Protein AF-A0A972IM57-F1 (afdb_monomer_lite)

Secondary structure (DSSP, 8-state):
-PPPHHHHHHHHHHHT--HHHHHHHHHHHTT---HHHHHHHHT--HHHHHHHHHHHHHHHT-SSHHHHHHHHHHHTT--

Foldseek 3Di:
DFDDPVLLVQVCVQLVDDPLLSLQLRVLLVPDAALVVVCVVVVHDSVVSVVSQVVSCVSLVHPGSVRSSVSSCVSSVND

Radius of gyration: 11.35 Å; chains: 1; bounding box: 22×22×30 Å

Sequence (79 aa):
MPLTKKELDALSRLFRLSAREVELIALILDGVSTNAELAQRTGLSVATVKVYVHQLLSKIGAPDKLAGAIVCLKNVGRL

Structure (mmCIF, N/CA/C/O backbone):
data_AF-A0A972IM57-F1
#
_entry.id   AF-A0A972IM57-F1
#
loop_
_atom_site.group_PDB
_atom_site.id
_atom_site.type_symbol
_atom_site.label_atom_id
_atom_site.label_alt_id
_atom_site.label_comp_id
_atom_site.label_asym_id
_atom_site.label_entity_id
_atom_site.label_seq_id
_atom_site.pdbx_PDB_ins_code
_atom_site.Cartn_x
_atom_site.Cartn_y
_atom_site.Cartn_z
_atom_site.occupancy
_atom_site.B_iso_or_equiv
_atom_site.auth_seq_id
_atom_site.auth_comp_id
_atom_site.auth_asym_id
_atom_site.auth_atom_id
_atom_site.pdbx_PDB_model_num
ATOM 1 N N . MET A 1 1 ? 3.757 11.892 -10.851 1.00 67.06 1 MET A N 1
ATOM 2 C CA . MET A 1 1 ? 2.454 11.665 -11.516 1.00 67.06 1 MET A CA 1
ATOM 3 C C . MET A 1 1 ? 1.836 10.417 -10.919 1.00 67.06 1 MET A C 1
ATOM 5 O O . MET A 1 1 ? 2.552 9.418 -10.876 1.00 67.06 1 MET A O 1
ATOM 9 N N . PRO A 1 2 ? 0.560 10.453 -10.506 1.00 83.38 2 PRO A N 1
ATOM 10 C CA . PRO A 1 2 ? -0.123 9.264 -10.014 1.00 83.38 2 PRO A CA 1
ATOM 11 C C . PRO A 1 2 ? -0.169 8.179 -11.095 1.00 83.38 2 PRO A C 1
ATOM 13 O O . PRO A 1 2 ? -0.017 8.448 -12.298 1.00 83.38 2 PRO A O 1
ATOM 16 N N . LEU A 1 3 ? -0.328 6.931 -10.670 1.00 88.69 3 LEU A N 1
ATOM 17 C CA . LEU A 1 3 ? -0.580 5.833 -11.599 1.00 88.69 3 LEU A CA 1
ATOM 18 C C . LEU A 1 3 ? -1.964 5.982 -12.217 1.00 88.69 3 LEU A C 1
ATOM 20 O O . LEU A 1 3 ? -2.925 6.405 -11.576 1.00 88.69 3 LEU A O 1
ATOM 24 N N . THR A 1 4 ? -2.064 5.623 -13.487 1.00 94.56 4 THR A N 1
ATOM 25 C CA . THR A 1 4 ? -3.346 5.518 -14.171 1.00 94.56 4 THR A CA 1
ATOM 26 C C . THR A 1 4 ? -4.140 4.344 -13.602 1.00 94.56 4 THR A C 1
ATOM 28 O O . THR A 1 4 ? -3.580 3.362 -13.108 1.00 94.56 4 THR A O 1
ATOM 31 N N . LYS A 1 5 ? -5.467 4.392 -13.746 1.00 93.88 5 LYS A N 1
ATOM 32 C CA . LYS A 1 5 ? -6.347 3.283 -13.351 1.00 93.88 5 LYS A CA 1
ATOM 33 C C . LYS A 1 5 ? -5.931 1.952 -13.991 1.00 93.88 5 LYS A C 1
ATOM 35 O O . LYS A 1 5 ? -5.907 0.932 -13.319 1.00 93.88 5 LYS A O 1
ATOM 40 N N . LYS A 1 6 ? -5.520 1.978 -15.263 1.00 95.75 6 LYS A N 1
ATOM 41 C CA . LYS A 1 6 ? -5.050 0.790 -15.991 1.00 95.75 6 LYS A CA 1
ATOM 42 C C . LYS A 1 6 ? -3.817 0.153 -15.338 1.00 95.75 6 LYS A C 1
ATOM 44 O O . LYS A 1 6 ? -3.731 -1.071 -15.276 1.00 95.75 6 LYS A O 1
ATOM 49 N N . GLU A 1 7 ? -2.876 0.965 -14.863 1.00 96.38 7 GLU A N 1
ATOM 50 C CA . GLU A 1 7 ? -1.673 0.488 -14.168 1.00 96.38 7 GLU A CA 1
ATOM 51 C C . GLU A 1 7 ? -2.019 -0.087 -12.788 1.00 96.38 7 GLU A C 1
ATOM 53 O O . GLU A 1 7 ? -1.530 -1.158 -12.432 1.00 96.38 7 GLU A O 1
ATOM 58 N N . LEU A 1 8 ? -2.928 0.552 -12.043 1.00 95.94 8 LEU A N 1
ATOM 59 C CA . LEU A 1 8 ? -3.420 0.018 -10.767 1.00 95.94 8 LEU A CA 1
ATOM 60 C C . LEU A 1 8 ? -4.180 -1.308 -10.945 1.00 95.94 8 LEU A C 1
ATOM 62 O O . LEU A 1 8 ? -3.958 -2.245 -10.180 1.00 95.94 8 LEU A O 1
ATOM 66 N N . ASP A 1 9 ? -5.005 -1.435 -11.986 1.00 97.50 9 ASP A N 1
ATOM 67 C CA . ASP A 1 9 ? -5.720 -2.677 -12.315 1.00 97.50 9 ASP A CA 1
ATOM 68 C C . ASP A 1 9 ? -4.757 -3.804 -12.734 1.00 97.50 9 ASP A C 1
ATOM 70 O O . ASP A 1 9 ? -5.025 -4.992 -12.520 1.00 97.50 9 ASP A O 1
ATOM 74 N N . ALA A 1 10 ? -3.626 -3.463 -13.358 1.00 97.44 10 ALA A N 1
ATOM 75 C CA . ALA A 1 10 ? -2.567 -4.423 -13.660 1.00 97.44 10 ALA A CA 1
ATOM 76 C C . ALA A 1 10 ? -1.887 -4.921 -12.376 1.00 97.44 10 ALA A C 1
ATOM 78 O O . ALA A 1 10 ? -1.799 -6.132 -12.177 1.00 97.44 10 ALA A O 1
ATOM 79 N N . LEU A 1 11 ? -1.497 -4.013 -11.474 1.00 97.44 11 LEU A N 1
ATOM 80 C CA . LEU A 1 11 ? -0.910 -4.362 -10.173 1.00 97.44 11 LEU A CA 1
ATOM 81 C C . LEU A 1 11 ? -1.869 -5.191 -9.312 1.00 97.44 11 LEU A C 1
ATOM 83 O O . LEU A 1 11 ? -1.461 -6.192 -8.722 1.00 97.44 11 LEU A O 1
ATOM 87 N N . SER A 1 12 ? -3.152 -4.816 -9.282 1.00 97.81 12 SER A N 1
ATOM 88 C CA . SER A 1 12 ? -4.188 -5.551 -8.555 1.00 97.81 12 SER A CA 1
ATOM 89 C C . SER A 1 12 ? -4.276 -7.003 -9.010 1.00 97.81 12 SER A C 1
ATOM 91 O O . SER A 1 12 ? -4.280 -7.906 -8.174 1.00 97.81 12 SER A O 1
ATOM 93 N N . ARG A 1 13 ? -4.277 -7.251 -10.324 1.00 97.94 13 ARG A N 1
ATOM 94 C CA . ARG A 1 13 ? -4.317 -8.612 -10.876 1.00 97.94 13 ARG A CA 1
ATOM 95 C C . ARG A 1 13 ? -3.015 -9.371 -10.652 1.00 97.94 13 ARG A C 1
ATOM 97 O O . ARG A 1 13 ? -3.067 -10.536 -10.266 1.00 97.94 13 ARG A O 1
ATOM 104 N N . LEU A 1 14 ? -1.874 -8.715 -10.859 1.00 98.00 14 LEU A N 1
ATOM 105 C CA . LEU A 1 14 ? -0.550 -9.319 -10.718 1.00 98.00 14 LEU A CA 1
ATOM 106 C C . LEU A 1 14 ? -0.303 -9.821 -9.289 1.00 98.00 14 LEU A C 1
ATOM 108 O O . LEU A 1 14 ? 0.089 -10.969 -9.100 1.00 98.00 14 LEU A O 1
ATOM 112 N N . PHE A 1 15 ? -0.588 -8.985 -8.289 1.00 98.12 15 PHE A N 1
ATOM 113 C CA . PHE A 1 15 ? -0.329 -9.290 -6.877 1.00 98.12 15 PHE A CA 1
ATOM 114 C C . PHE A 1 15 ? -1.574 -9.752 -6.105 1.00 98.12 15 PHE A C 1
ATOM 116 O O . PHE A 1 15 ? -1.514 -9.940 -4.892 1.00 98.12 15 PHE A O 1
ATOM 123 N N . ARG A 1 16 ? -2.717 -9.943 -6.782 1.00 97.88 16 ARG A N 1
ATOM 124 C CA . ARG A 1 16 ? -4.009 -10.313 -6.166 1.00 97.88 16 ARG A CA 1
ATOM 125 C C . ARG A 1 16 ? -4.401 -9.364 -5.020 1.00 97.88 16 ARG A C 1
ATOM 127 O O . ARG A 1 16 ? -4.756 -9.789 -3.912 1.00 97.88 16 ARG A O 1
ATOM 134 N N . LEU A 1 17 ? -4.300 -8.062 -5.286 1.00 97.88 17 LEU A N 1
ATOM 135 C CA . LEU A 1 17 ? -4.622 -7.010 -4.323 1.00 97.88 17 LEU A CA 1
ATOM 136 C C . LEU A 1 17 ? -6.133 -6.780 -4.260 1.00 97.88 17 LEU A C 1
ATOM 138 O O . LEU A 1 17 ? -6.800 -6.634 -5.285 1.00 97.88 17 LEU A O 1
ATOM 142 N N . SER A 1 18 ? -6.649 -6.692 -3.042 1.00 97.06 18 SER A N 1
ATOM 143 C CA . SER A 1 18 ? -7.993 -6.214 -2.729 1.00 97.06 18 SER A CA 1
ATOM 144 C C . SER A 1 18 ? -8.129 -4.716 -3.007 1.00 97.06 18 SER A C 1
ATOM 146 O O . SER A 1 18 ? -7.139 -3.992 -3.098 1.00 97.06 18 SER A O 1
ATOM 148 N N . ALA A 1 19 ? -9.367 -4.219 -3.056 1.00 96.25 19 ALA A N 1
ATOM 149 C CA . ALA A 1 19 ? -9.635 -2.793 -3.252 1.00 96.25 19 ALA A CA 1
ATOM 150 C C . ALA A 1 19 ? -8.920 -1.897 -2.220 1.00 96.25 19 ALA A C 1
ATOM 152 O O . ALA A 1 19 ? -8.390 -0.850 -2.580 1.00 96.25 19 ALA A O 1
ATOM 153 N N . ARG A 1 20 ? -8.842 -2.332 -0.953 1.00 96.38 20 ARG A N 1
ATOM 154 C CA . ARG A 1 20 ? -8.151 -1.585 0.113 1.00 96.38 20 ARG A CA 1
ATOM 155 C C . ARG A 1 20 ? -6.637 -1.583 -0.052 1.00 96.38 20 ARG A C 1
ATOM 157 O O . ARG A 1 20 ? -5.988 -0.576 0.201 1.00 96.38 20 ARG A O 1
ATOM 164 N N . GLU A 1 21 ? -6.069 -2.691 -0.505 1.00 97.50 21 GLU A N 1
ATOM 165 C CA . GLU A 1 21 ? -4.638 -2.776 -0.798 1.00 97.50 21 GLU A CA 1
ATOM 166 C C . GLU A 1 21 ? -4.263 -1.915 -2.013 1.00 97.50 21 GLU A C 1
ATOM 168 O O . GLU A 1 21 ? -3.227 -1.256 -1.983 1.00 97.50 21 GLU A O 1
ATOM 173 N N . VAL A 1 22 ? -5.125 -1.859 -3.038 1.00 97.69 22 VAL A N 1
ATOM 174 C CA . VAL A 1 22 ? -4.958 -0.972 -4.205 1.00 97.69 22 VAL A CA 1
ATOM 175 C C . VAL A 1 22 ? -5.007 0.503 -3.795 1.00 97.69 22 VAL A C 1
ATOM 177 O O . VAL A 1 22 ? -4.171 1.293 -4.228 1.00 97.69 22 VAL A O 1
ATOM 180 N N . GLU A 1 23 ? -5.952 0.876 -2.933 1.00 97.25 23 GLU A N 1
ATOM 181 C CA . GLU A 1 23 ? -6.055 2.233 -2.387 1.00 97.25 23 GLU A CA 1
ATOM 182 C C . GLU A 1 23 ? -4.777 2.632 -1.627 1.00 97.25 23 GLU A C 1
ATOM 184 O O . GLU A 1 23 ? -4.205 3.695 -1.869 1.00 97.25 23 GLU A O 1
ATOM 189 N N . LEU A 1 24 ? -4.274 1.751 -0.757 1.00 97.44 24 LEU A N 1
ATOM 190 C CA . LEU A 1 24 ? -3.063 2.015 0.021 1.00 97.44 24 LEU A CA 1
ATOM 191 C C . LEU A 1 24 ? -1.803 2.093 -0.844 1.00 97.44 24 LEU A C 1
ATOM 193 O O . LEU A 1 24 ? -0.986 2.987 -0.627 1.00 97.44 24 LEU A O 1
ATOM 197 N N . ILE A 1 25 ? -1.622 1.189 -1.812 1.00 96.94 25 ILE A N 1
ATOM 198 C CA . ILE A 1 25 ? -0.429 1.217 -2.669 1.00 96.94 25 ILE A CA 1
ATOM 199 C C . ILE A 1 25 ? -0.425 2.437 -3.593 1.00 96.94 25 ILE A 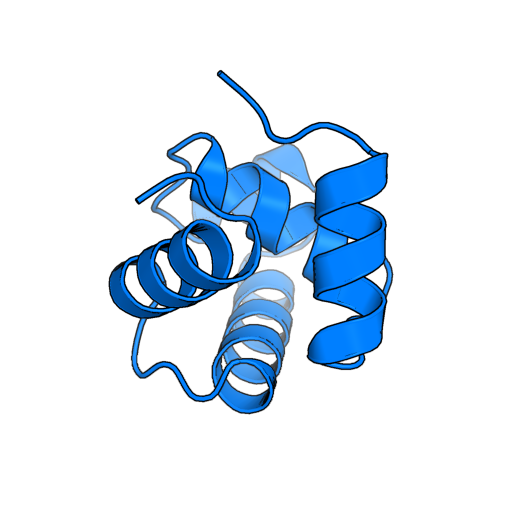C 1
ATOM 201 O O . ILE A 1 25 ? 0.641 3.001 -3.826 1.00 96.94 25 ILE A O 1
ATOM 205 N N . ALA A 1 26 ? -1.595 2.895 -4.053 1.00 97.19 26 ALA A N 1
ATOM 206 C CA . ALA A 1 26 ? -1.712 4.137 -4.813 1.00 97.19 26 ALA A CA 1
ATOM 207 C C . ALA A 1 26 ? -1.234 5.339 -3.983 1.00 97.19 26 ALA A C 1
ATOM 209 O O . ALA A 1 26 ? -0.379 6.092 -4.437 1.00 97.19 26 ALA A O 1
ATOM 210 N N . LEU A 1 27 ? -1.690 5.455 -2.730 1.00 97.19 27 LEU A N 1
ATOM 211 C CA . LEU A 1 27 ? -1.236 6.509 -1.817 1.00 97.19 27 LEU A CA 1
ATOM 212 C C . LEU A 1 27 ? 0.268 6.428 -1.520 1.00 97.19 27 LEU A C 1
ATOM 214 O O . LEU A 1 27 ? 0.943 7.455 -1.486 1.00 97.19 27 LEU A O 1
ATOM 218 N N . ILE A 1 28 ? 0.807 5.222 -1.318 1.00 96.19 28 ILE A N 1
ATOM 219 C CA . ILE A 1 28 ? 2.250 5.018 -1.114 1.00 96.19 28 ILE A CA 1
ATOM 220 C C . ILE A 1 28 ? 3.038 5.491 -2.343 1.00 96.19 28 ILE A C 1
ATOM 222 O O . 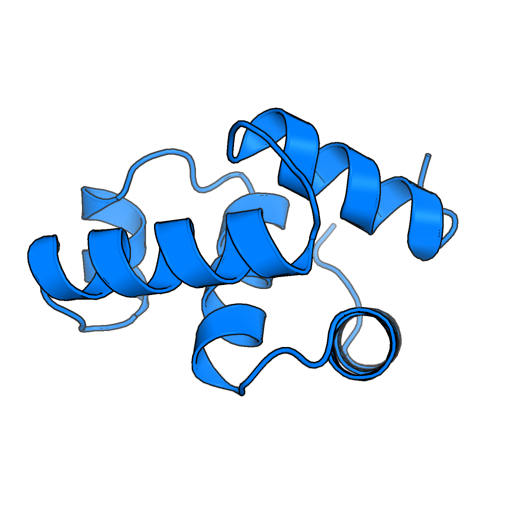ILE A 1 28 ? 4.045 6.182 -2.198 1.00 96.19 28 ILE A O 1
ATOM 226 N N . LEU A 1 29 ? 2.572 5.157 -3.548 1.00 95.38 29 LEU A N 1
ATOM 227 C CA . LEU A 1 29 ? 3.199 5.555 -4.812 1.00 95.38 29 LEU A CA 1
ATOM 228 C C . LEU A 1 29 ? 3.071 7.060 -5.095 1.00 95.38 29 LEU A C 1
ATOM 230 O O . LEU A 1 29 ? 3.931 7.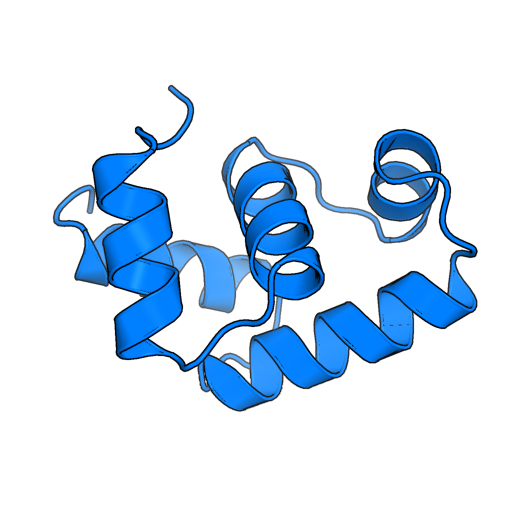625 -5.768 1.00 95.38 29 LEU A O 1
ATOM 234 N N . ASP A 1 30 ? 2.071 7.716 -4.507 1.00 93.69 30 ASP A N 1
ATOM 235 C CA . ASP A 1 30 ? 1.922 9.175 -4.486 1.00 93.69 30 ASP A CA 1
ATOM 236 C C . ASP A 1 30 ? 2.779 9.864 -3.401 1.00 93.69 30 ASP A C 1
ATOM 238 O O . ASP A 1 30 ? 2.717 11.083 -3.239 1.00 93.69 30 ASP A O 1
ATOM 242 N N . GLY A 1 31 ? 3.605 9.109 -2.665 1.00 93.00 31 GLY A N 1
ATOM 243 C CA . GLY A 1 31 ? 4.581 9.628 -1.699 1.00 93.00 31 GLY A CA 1
ATOM 244 C C . GLY A 1 31 ? 4.150 9.559 -0.232 1.00 93.00 31 GLY A C 1
ATOM 245 O O . GLY A 1 31 ? 4.896 9.997 0.650 1.00 93.00 31 GLY A O 1
ATOM 246 N N . VAL A 1 32 ? 2.983 8.985 0.076 1.00 96.06 32 VAL A N 1
ATOM 247 C CA . VAL A 1 32 ? 2.519 8.857 1.465 1.00 96.06 32 VAL A CA 1
ATOM 248 C C . VAL A 1 32 ? 3.348 7.808 2.206 1.00 96.06 32 VAL A C 1
ATOM 250 O O . VAL A 1 32 ? 3.290 6.611 1.928 1.00 96.06 32 VAL A O 1
ATOM 253 N N . SER A 1 33 ? 4.107 8.260 3.204 1.00 91.25 33 SER A N 1
ATOM 254 C CA . SER A 1 33 ? 5.138 7.434 3.849 1.00 91.25 33 SER A CA 1
ATOM 255 C C . SER A 1 33 ? 4.739 6.897 5.230 1.00 91.25 33 SER A C 1
ATOM 257 O O . SER A 1 33 ? 5.269 5.877 5.685 1.00 91.25 33 SER A O 1
ATOM 259 N N . THR A 1 34 ? 3.785 7.527 5.923 1.00 96.94 34 THR A N 1
ATOM 260 C CA . THR A 1 34 ? 3.419 7.158 7.304 1.00 96.94 34 THR A CA 1
ATOM 261 C C . THR A 1 34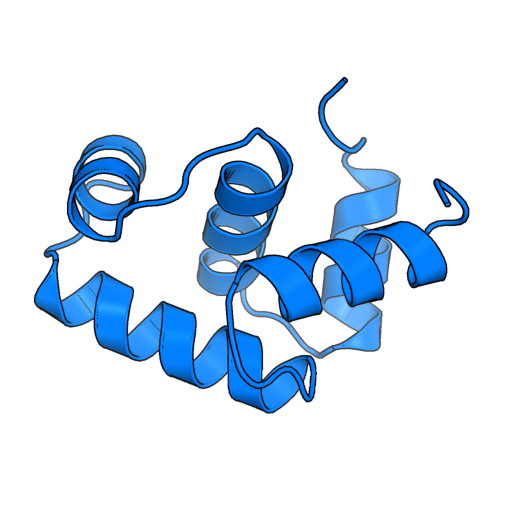 ? 2.068 6.447 7.382 1.00 96.94 34 THR A C 1
ATOM 263 O O . THR A 1 34 ? 1.144 6.738 6.629 1.00 96.94 34 THR A O 1
ATOM 266 N N . ASN A 1 35 ? 1.919 5.518 8.334 1.00 97.44 35 ASN A N 1
ATOM 267 C CA . ASN A 1 35 ? 0.640 4.821 8.530 1.00 97.44 35 ASN A CA 1
ATOM 268 C C . ASN A 1 35 ? -0.442 5.749 9.103 1.00 97.44 35 ASN A C 1
ATOM 270 O O . ASN A 1 35 ? -1.623 5.498 8.893 1.00 97.44 35 ASN A O 1
ATOM 274 N N . ALA A 1 36 ? -0.043 6.809 9.814 1.00 98.06 36 ALA A N 1
ATOM 275 C CA . ALA A 1 36 ? -0.958 7.827 10.320 1.00 98.06 36 ALA A CA 1
ATOM 276 C C . ALA A 1 36 ? -1.570 8.646 9.179 1.00 98.06 36 ALA A C 1
ATOM 278 O O . ALA A 1 36 ? -2.775 8.871 9.162 1.00 98.06 36 ALA A O 1
ATOM 279 N N . GLU A 1 37 ? -0.765 9.034 8.192 1.00 97.88 37 GLU A N 1
ATOM 280 C CA . GLU A 1 37 ? -1.260 9.770 7.031 1.00 97.88 37 GLU A CA 1
ATOM 281 C C . GLU A 1 37 ? -2.108 8.882 6.110 1.00 97.88 37 GLU A C 1
ATOM 283 O O . GLU A 1 37 ? -3.174 9.300 5.665 1.00 97.88 37 GLU A O 1
ATOM 288 N N . LEU A 1 38 ? -1.707 7.622 5.899 1.00 97.81 38 LEU A N 1
ATOM 289 C CA . LEU A 1 38 ? -2.539 6.635 5.200 1.00 97.81 38 LEU A CA 1
ATOM 290 C C . LEU A 1 38 ? -3.896 6.449 5.895 1.00 97.81 38 LEU A C 1
ATOM 292 O O . LEU A 1 38 ? -4.928 6.402 5.230 1.00 97.81 38 LEU A O 1
ATOM 296 N N . ALA A 1 39 ? -3.911 6.381 7.228 1.00 98.19 39 ALA A N 1
ATOM 297 C CA . ALA A 1 39 ? -5.135 6.276 8.018 1.00 98.19 39 ALA A CA 1
ATOM 298 C C . ALA A 1 39 ? -6.043 7.495 7.820 1.00 98.19 39 ALA A C 1
ATOM 300 O O . ALA A 1 39 ? -7.224 7.331 7.524 1.00 98.19 39 ALA A O 1
ATOM 301 N N . GLN A 1 40 ? -5.482 8.707 7.882 1.00 98.00 40 GLN A N 1
ATOM 302 C CA . GLN A 1 40 ? -6.238 9.937 7.631 1.00 98.00 40 GLN A CA 1
ATOM 303 C C . GLN A 1 40 ? -6.844 9.970 6.223 1.00 98.00 40 GLN A C 1
ATOM 305 O O . GLN A 1 40 ? -8.010 10.324 6.074 1.00 98.00 40 GLN A O 1
ATOM 310 N N . ARG A 1 41 ? -6.086 9.566 5.197 1.00 97.12 41 ARG A N 1
ATOM 311 C CA . ARG A 1 41 ? -6.552 9.604 3.801 1.00 97.12 41 ARG A CA 1
ATOM 312 C C . ARG A 1 41 ? -7.571 8.515 3.458 1.00 97.12 41 ARG A C 1
ATOM 314 O O . ARG A 1 41 ? -8.425 8.747 2.614 1.00 97.12 41 ARG A O 1
ATOM 321 N N . THR A 1 42 ? -7.494 7.352 4.104 1.00 96.75 42 THR A N 1
ATOM 322 C CA . THR A 1 42 ? -8.403 6.210 3.856 1.00 96.75 42 THR A CA 1
ATOM 323 C C . THR A 1 42 ? -9.606 6.161 4.805 1.00 96.75 42 THR A C 1
ATOM 325 O O . THR A 1 42 ? -10.508 5.343 4.618 1.00 96.75 42 THR A O 1
ATOM 328 N N . GLY A 1 43 ? -9.620 6.994 5.853 1.00 97.00 43 GLY A N 1
ATOM 329 C CA . GLY A 1 43 ? -10.630 6.961 6.917 1.00 97.00 43 GLY A CA 1
ATOM 330 C C . GLY A 1 43 ? -10.538 5.731 7.832 1.00 97.00 43 GLY A C 1
ATOM 331 O O . GLY A 1 43 ? -11.478 5.433 8.568 1.00 97.00 43 GLY A O 1
ATOM 332 N N . LEU A 1 44 ? -9.431 4.988 7.780 1.00 96.81 44 LEU A N 1
ATOM 333 C CA . LEU A 1 44 ? -9.200 3.794 8.591 1.00 96.81 44 LEU A CA 1
ATOM 334 C C . LEU A 1 44 ? -8.465 4.138 9.887 1.00 96.81 44 LEU A C 1
ATOM 336 O O . LEU A 1 44 ? -7.790 5.156 9.997 1.00 96.81 44 LEU A O 1
ATOM 340 N N . SER A 1 45 ? -8.518 3.237 10.870 1.00 98.38 45 SER A N 1
ATOM 341 C CA . SER A 1 45 ? -7.640 3.353 12.036 1.00 98.38 45 SER A CA 1
ATOM 342 C C . SER A 1 45 ? -6.184 3.045 11.659 1.00 98.38 45 SER A C 1
ATOM 344 O O . SER A 1 45 ? -5.912 2.226 10.777 1.00 98.38 45 SER A O 1
ATOM 346 N N . VAL A 1 46 ? -5.221 3.623 12.385 1.00 98.44 46 VAL A N 1
ATOM 347 C CA . VAL A 1 46 ? -3.787 3.326 12.191 1.00 98.44 46 VAL A CA 1
ATOM 348 C C . VAL A 1 46 ? -3.483 1.836 12.388 1.00 98.44 46 VAL A C 1
ATOM 350 O O . VAL A 1 46 ? -2.644 1.277 11.680 1.00 98.44 46 VAL A O 1
ATOM 353 N N . ALA A 1 47 ? -4.168 1.174 13.326 1.00 98.25 47 ALA A N 1
ATOM 354 C CA . ALA A 1 47 ? -4.030 -0.263 13.552 1.00 98.25 47 ALA A CA 1
ATOM 355 C C . ALA A 1 47 ? -4.509 -1.070 12.335 1.00 98.25 47 ALA A C 1
ATOM 357 O O . ALA A 1 47 ? -3.812 -1.972 11.875 1.00 98.25 47 ALA A O 1
ATOM 358 N N . THR A 1 48 ? -5.648 -0.689 11.756 1.00 97.88 48 THR A N 1
ATOM 359 C CA . THR A 1 48 ? -6.189 -1.308 10.540 1.00 97.88 48 THR A CA 1
ATOM 360 C C . THR A 1 48 ? -5.257 -1.099 9.345 1.00 97.88 48 THR A C 1
ATOM 362 O O . THR A 1 48 ? -4.972 -2.046 8.616 1.00 97.88 48 THR A O 1
ATOM 365 N N . VAL A 1 49 ? -4.708 0.109 9.175 1.00 98.25 49 VAL A N 1
ATOM 366 C CA . VAL A 1 49 ? -3.715 0.388 8.126 1.00 98.25 49 VAL A CA 1
ATOM 367 C C . VAL A 1 49 ? -2.472 -0.477 8.295 1.00 98.25 49 VAL A C 1
ATOM 369 O O . VAL A 1 49 ? -1.986 -1.016 7.308 1.00 98.25 49 VAL A O 1
ATOM 372 N N . LYS A 1 50 ? -1.961 -0.663 9.520 1.00 98.12 50 LYS A N 1
ATOM 373 C CA . LYS A 1 50 ? -0.810 -1.551 9.766 1.00 98.12 50 LYS A CA 1
ATOM 374 C C . LYS A 1 50 ? -1.069 -2.972 9.261 1.00 98.12 50 LYS A C 1
ATOM 376 O O . LYS A 1 50 ? -0.193 -3.538 8.612 1.00 98.12 50 LYS A O 1
ATOM 381 N N . VAL A 1 51 ? -2.260 -3.518 9.521 1.00 98.31 51 VAL A N 1
ATOM 382 C CA . VAL A 1 51 ? -2.653 -4.856 9.048 1.00 98.31 51 VAL A CA 1
ATOM 383 C C . VAL A 1 51 ? -2.669 -4.908 7.522 1.00 98.31 51 VAL A C 1
ATOM 385 O O . VAL A 1 51 ? -2.016 -5.772 6.940 1.00 98.31 51 VAL A O 1
ATOM 388 N N . TYR A 1 52 ? -3.345 -3.962 6.866 1.00 98.06 52 TYR A N 1
ATOM 389 C CA . TYR A 1 52 ? -3.405 -3.947 5.404 1.00 98.06 52 TYR A CA 1
ATOM 390 C C . TYR A 1 52 ? -2.045 -3.696 4.750 1.00 98.06 52 TYR A C 1
ATOM 392 O O . TYR A 1 52 ? -1.739 -4.333 3.752 1.00 98.06 52 TYR A O 1
ATOM 400 N N . VAL A 1 53 ? -1.204 -2.819 5.306 1.00 97.94 53 VAL A N 1
ATOM 401 C CA . VAL A 1 53 ? 0.158 -2.580 4.797 1.00 97.94 53 VAL A CA 1
ATOM 402 C C . VAL A 1 53 ? 0.998 -3.848 4.912 1.00 97.94 53 VAL A C 1
ATOM 404 O O . VAL A 1 53 ? 1.710 -4.188 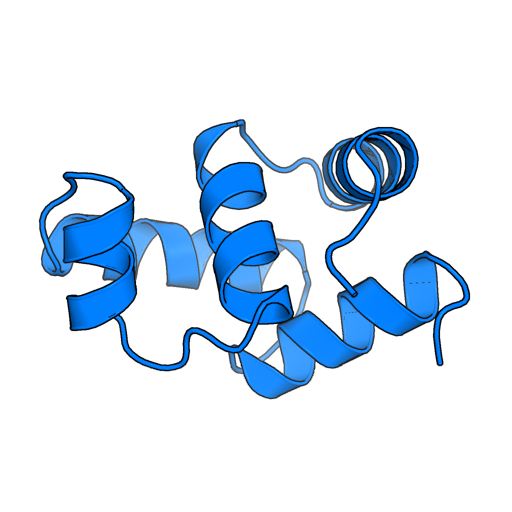3.975 1.00 97.94 53 VAL A O 1
ATOM 407 N N . HIS A 1 54 ? 0.903 -4.576 6.024 1.00 98.12 54 HIS A N 1
ATOM 408 C CA . HIS A 1 54 ? 1.612 -5.843 6.176 1.00 98.12 54 HIS A CA 1
ATOM 409 C C . HIS A 1 54 ? 1.159 -6.885 5.139 1.00 98.12 54 HIS A C 1
ATOM 411 O O . HIS A 1 54 ? 1.997 -7.499 4.481 1.00 98.12 54 HIS A O 1
ATOM 417 N N . GLN A 1 55 ? -0.153 -7.043 4.943 1.00 98.19 55 GLN A N 1
ATOM 418 C CA . GLN A 1 55 ? -0.711 -7.956 3.937 1.00 98.19 55 GLN A CA 1
ATOM 419 C C . GLN A 1 55 ? -0.314 -7.551 2.510 1.00 98.19 55 GLN A C 1
ATOM 421 O O . GLN A 1 55 ? 0.154 -8.389 1.743 1.00 98.19 55 GLN A O 1
ATOM 426 N N . LEU A 1 56 ? -0.411 -6.259 2.188 1.00 98.19 56 LEU A N 1
ATOM 427 C CA . LEU A 1 56 ? 0.012 -5.677 0.916 1.00 98.19 56 LEU A CA 1
ATOM 428 C C . LEU A 1 56 ? 1.480 -6.002 0.615 1.00 98.19 56 LEU A C 1
ATOM 430 O O . LEU A 1 56 ? 1.797 -6.499 -0.464 1.00 98.19 56 LEU A O 1
ATOM 434 N N . LEU A 1 57 ? 2.374 -5.747 1.572 1.00 98.19 57 LEU A N 1
ATOM 435 C CA . LEU A 1 57 ? 3.807 -6.003 1.425 1.00 98.19 57 LEU A CA 1
ATOM 436 C C . LEU A 1 57 ? 4.113 -7.494 1.283 1.00 98.19 57 LEU A C 1
ATOM 438 O O . LEU A 1 57 ? 4.925 -7.871 0.440 1.00 98.19 57 LEU A O 1
ATOM 442 N N . SER A 1 58 ? 3.410 -8.344 2.034 1.00 98.44 58 SER A N 1
ATOM 443 C CA . SER A 1 58 ? 3.508 -9.798 1.898 1.00 98.44 58 SER A CA 1
ATOM 444 C C . SER A 1 58 ? 3.097 -10.273 0.500 1.00 98.44 58 SER A C 1
ATOM 446 O O . SER A 1 58 ? 3.799 -11.096 -0.084 1.00 98.44 58 SER A O 1
ATOM 448 N N . LYS A 1 59 ? 2.026 -9.713 -0.080 1.00 98.31 59 LYS A N 1
ATOM 449 C CA . LYS A 1 59 ? 1.578 -10.043 -1.445 1.00 98.31 59 LYS A CA 1
ATOM 450 C C . LYS A 1 59 ? 2.528 -9.554 -2.534 1.00 98.31 59 LYS A C 1
ATOM 452 O O . LYS A 1 59 ? 2.713 -10.245 -3.531 1.00 98.31 59 LYS A O 1
ATOM 457 N N . ILE A 1 60 ? 3.116 -8.373 -2.355 1.00 97.81 60 ILE A N 1
ATOM 458 C CA . ILE A 1 60 ? 4.102 -7.814 -3.293 1.00 97.81 60 ILE A CA 1
ATOM 459 C C . ILE A 1 60 ? 5.460 -8.526 -3.158 1.00 97.81 60 ILE A C 1
ATOM 461 O O . ILE A 1 60 ? 6.253 -8.524 -4.098 1.00 97.81 60 ILE A O 1
ATOM 465 N N . GLY A 1 61 ? 5.731 -9.153 -2.010 1.00 97.62 61 GLY A N 1
ATOM 466 C CA . GLY A 1 61 ? 7.031 -9.745 -1.699 1.00 97.62 61 GLY A CA 1
ATOM 467 C C . GLY A 1 61 ? 8.082 -8.691 -1.349 1.00 97.62 61 GLY A C 1
ATOM 468 O O . GLY A 1 61 ? 9.253 -8.848 -1.686 1.00 97.62 61 GLY A O 1
ATOM 469 N N . ALA A 1 62 ? 7.666 -7.597 -0.707 1.00 97.75 62 ALA A N 1
ATOM 470 C CA . ALA A 1 62 ? 8.538 -6.487 -0.341 1.00 97.75 62 ALA A CA 1
ATOM 471 C C . ALA A 1 62 ? 8.711 -6.376 1.186 1.00 97.75 62 ALA A C 1
ATOM 473 O O . ALA A 1 62 ? 7.745 -6.563 1.924 1.00 97.75 62 ALA A O 1
ATOM 474 N N . PRO A 1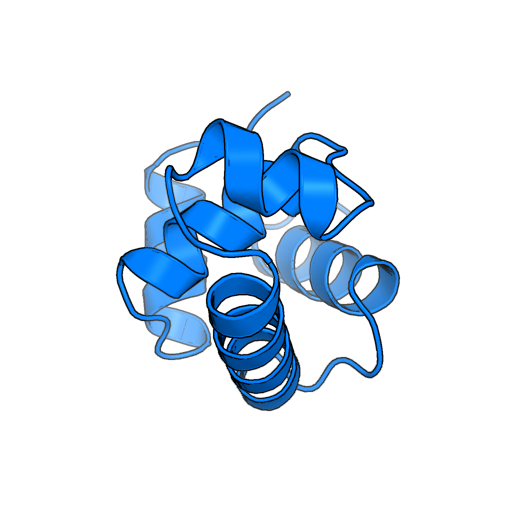 63 ? 9.914 -6.037 1.681 1.00 97.12 63 PRO A N 1
ATOM 475 C CA . PRO A 1 63 ? 10.175 -5.903 3.117 1.00 97.12 63 PRO A CA 1
ATOM 476 C C . PRO A 1 63 ? 9.600 -4.615 3.726 1.00 97.12 63 PRO A C 1
ATOM 478 O O . PRO A 1 63 ? 9.284 -4.574 4.913 1.00 97.12 63 PRO A O 1
ATOM 481 N N . ASP A 1 64 ? 9.453 -3.561 2.925 1.00 97.00 64 ASP A N 1
ATOM 482 C CA . ASP A 1 64 ? 8.960 -2.260 3.359 1.00 97.00 64 ASP A CA 1
ATOM 483 C C . ASP A 1 64 ? 8.240 -1.519 2.220 1.00 97.00 64 ASP A C 1
ATOM 485 O O . ASP A 1 64 ? 8.205 -1.963 1.069 1.00 97.00 64 ASP A O 1
ATOM 489 N N . LYS A 1 65 ? 7.637 -0.372 2.551 1.00 96.12 65 LYS A N 1
ATOM 490 C CA . LYS A 1 65 ? 6.838 0.429 1.612 1.00 96.12 65 LYS A CA 1
ATOM 491 C C . LYS A 1 65 ? 7.659 0.997 0.457 1.00 96.12 65 LYS A C 1
ATOM 493 O O . LYS A 1 65 ? 7.121 1.103 -0.642 1.00 96.12 65 LYS A O 1
ATOM 498 N N . LEU A 1 66 ? 8.929 1.336 0.680 1.00 96.25 66 LEU A N 1
ATOM 499 C CA . LEU A 1 66 ? 9.793 1.871 -0.370 1.00 96.25 66 LEU A CA 1
ATOM 500 C C . LEU A 1 66 ? 10.130 0.773 -1.382 1.00 96.25 66 LEU A C 1
ATOM 502 O O . LEU A 1 66 ? 9.936 0.958 -2.583 1.00 96.25 66 LEU A O 1
ATOM 506 N N . ALA A 1 67 ? 10.550 -0.397 -0.903 1.00 96.81 67 ALA A N 1
ATOM 507 C CA . ALA A 1 67 ? 10.776 -1.562 -1.746 1.00 96.81 67 ALA A CA 1
ATOM 508 C C . ALA A 1 67 ? 9.492 -1.980 -2.485 1.00 96.81 67 ALA A C 1
ATOM 510 O O . ALA A 1 67 ? 9.536 -2.253 -3.684 1.00 96.81 67 ALA A O 1
ATOM 511 N N . GLY A 1 68 ? 8.338 -1.954 -1.810 1.00 97.19 68 GLY A N 1
ATOM 512 C CA . GLY A 1 68 ? 7.039 -2.251 -2.419 1.00 97.19 68 GLY A CA 1
ATOM 513 C C . GLY A 1 68 ? 6.677 -1.285 -3.548 1.00 97.19 68 GLY A C 1
ATOM 514 O O . GLY A 1 68 ? 6.251 -1.720 -4.620 1.00 97.19 68 GLY A O 1
ATOM 515 N N . ALA A 1 69 ? 6.916 0.013 -3.348 1.00 96.31 69 ALA A N 1
ATOM 516 C CA . ALA A 1 69 ? 6.728 1.033 -4.374 1.00 96.31 69 ALA A CA 1
ATOM 517 C C . ALA A 1 69 ? 7.629 0.785 -5.594 1.00 96.31 69 ALA A C 1
ATOM 519 O O . ALA A 1 69 ? 7.152 0.791 -6.729 1.00 96.31 69 ALA A O 1
ATOM 520 N N . ILE A 1 70 ? 8.913 0.490 -5.371 1.00 96.69 70 ILE A N 1
ATOM 521 C CA . ILE A 1 70 ? 9.874 0.186 -6.442 1.00 96.69 70 ILE A CA 1
ATOM 522 C C . ILE A 1 70 ? 9.435 -1.047 -7.239 1.00 96.69 70 ILE A C 1
ATOM 524 O O . ILE A 1 70 ? 9.437 -1.014 -8.470 1.00 96.69 70 ILE A O 1
ATOM 528 N N . VAL A 1 71 ? 9.035 -2.127 -6.560 1.00 97.62 71 VAL A N 1
ATOM 529 C CA . VAL A 1 71 ? 8.528 -3.341 -7.220 1.00 97.62 71 VAL A CA 1
ATOM 530 C C . VAL A 1 71 ? 7.314 -3.010 -8.087 1.00 97.62 71 VAL A C 1
ATOM 532 O O . VAL A 1 71 ? 7.262 -3.429 -9.244 1.00 97.62 71 VAL A O 1
ATOM 535 N N . CYS A 1 72 ? 6.367 -2.221 -7.579 1.00 96.88 72 CYS A N 1
ATOM 536 C CA . CYS A 1 72 ? 5.185 -1.829 -8.345 1.00 96.88 72 CYS A CA 1
ATOM 537 C C . CYS A 1 72 ? 5.549 -1.011 -9.590 1.00 96.88 72 CYS A C 1
ATOM 539 O O . CYS A 1 72 ? 5.101 -1.344 -10.685 1.00 96.88 72 CYS A O 1
ATOM 541 N N . LEU A 1 73 ? 6.396 0.012 -9.447 1.00 96.44 73 LEU A N 1
ATOM 542 C CA . LEU A 1 73 ? 6.815 0.878 -10.554 1.00 96.44 73 LEU A CA 1
ATOM 543 C C . LEU A 1 73 ? 7.542 0.107 -11.664 1.00 96.44 73 LEU A C 1
ATOM 545 O O . LEU A 1 73 ? 7.263 0.333 -12.841 1.00 96.44 73 LEU A O 1
ATOM 549 N N . LYS A 1 74 ? 8.410 -0.849 -11.306 1.00 96.56 74 LYS A N 1
ATOM 550 C CA . LYS A 1 74 ? 9.077 -1.732 -12.279 1.00 96.56 74 LYS A CA 1
ATOM 551 C C . LYS A 1 74 ? 8.073 -2.561 -13.080 1.00 96.56 74 LYS A C 1
ATOM 553 O O . LYS A 1 74 ? 8.187 -2.658 -14.296 1.00 96.56 74 LYS A O 1
ATOM 558 N N . ASN A 1 75 ? 7.061 -3.121 -12.416 1.00 96.75 75 ASN A N 1
ATOM 559 C CA . ASN A 1 75 ? 6.066 -3.982 -13.065 1.00 96.75 75 ASN A CA 1
ATOM 560 C C . ASN A 1 75 ? 5.099 -3.229 -13.995 1.00 96.75 75 ASN A C 1
ATOM 562 O O . ASN A 1 75 ? 4.436 -3.861 -14.815 1.00 96.75 75 ASN A O 1
ATOM 566 N N . VAL A 1 76 ? 5.025 -1.899 -13.899 1.00 95.44 76 VAL A N 1
ATOM 567 C CA . VAL A 1 76 ? 4.237 -1.059 -14.819 1.00 95.44 76 VAL A CA 1
ATOM 568 C C . VAL A 1 76 ? 5.097 -0.275 -15.818 1.00 95.44 76 VAL A C 1
ATOM 570 O O . VAL A 1 76 ? 4.567 0.552 -16.552 1.00 95.44 76 VAL A O 1
ATOM 573 N N . GLY A 1 77 ? 6.412 -0.520 -15.861 1.00 93.50 77 GLY A N 1
ATOM 574 C CA . GLY A 1 77 ? 7.323 0.130 -16.811 1.00 93.50 77 GLY A CA 1
ATOM 575 C C . GLY A 1 77 ? 7.582 1.615 -16.534 1.00 93.50 77 GLY A C 1
ATOM 576 O O . GLY A 1 77 ? 7.789 2.382 -17.469 1.00 93.50 77 GLY A O 1
ATOM 577 N N . ARG A 1 78 ? 7.536 2.037 -15.263 1.00 90.00 78 ARG A N 1
ATOM 578 C CA . ARG A 1 78 ? 7.822 3.420 -14.827 1.00 90.00 78 ARG A CA 1
ATOM 579 C C . ARG A 1 78 ? 9.202 3.597 -14.175 1.00 90.00 78 ARG A C 1
ATOM 581 O O . ARG A 1 78 ? 9.469 4.656 -13.609 1.00 90.00 78 ARG A O 1
ATOM 588 N N . LEU A 1 79 ? 10.044 2.567 -14.227 1.00 85.50 79 LEU A N 1
ATOM 589 C CA . LEU A 1 79 ? 11.425 2.536 -13.737 1.00 85.50 79 LEU A CA 1
ATOM 590 C C . LEU A 1 79 ? 12.334 1.874 -14.766 1.00 85.50 79 LEU A C 1
ATOM 592 O O . LEU A 1 79 ? 11.819 1.004 -15.504 1.00 85.50 79 LEU A O 1
#

pLDDT: mean 96.11, std 4.22, range [67.06, 98.44]